Protein AF-A0A9P6G5A8-F1 (afdb_monomer_lite)

Secondary structure (DSSP, 8-state):
-HHHHHHHHHHHHHHHGGGB-GGGTS--GGGG-TT-TTS--STTS-PPPS--------HHHHHHHHHHHH-TTTTTSBPP--HHHHHHHHHHHHHHHHHHHHHHHHHHHHHHHHHHHHHHHHHHHHHHHHHHHHHHHHHHHHHHHHHHTT---

Foldseek 3Di:
DVVV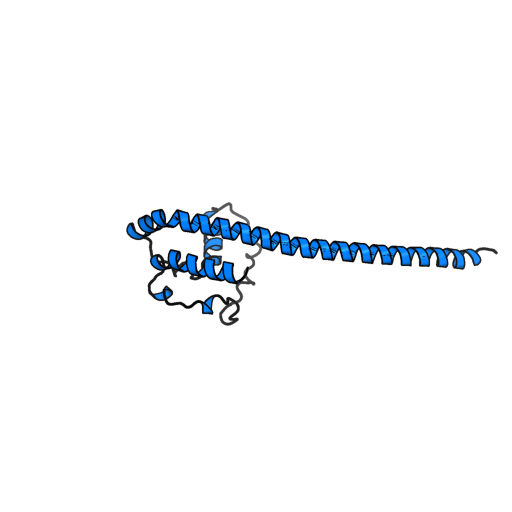VVVLVVVVLVLCQVFFDPVCNPVDPVLVPPVPPPPPDPPVPPDPPPDDDDDDDDPPVVVLVVVQVPDPVGPPGTDDDDPVNVVSCVVCVVVVVVSVVVVVVVVVVVVVVVVVVVVVVVVVVVVVVVVVVVVVVVVVVVVCVVVVVVPDD

pLDDT: mean 72.14, std 18.66, range [35.56, 92.31]

Sequence (153 aa):
MRDVIRDMIRSFRALEYPFLKPEFRDLDAAHWSTNTPRDKGPAYLQSPPAGSPWEDDDGEQAQAQGLRRSNRFGSDGYKKCGVRERWLWLHRKGDVVTMSERLSRIEVRRTAHEVGAVAMAVADIGRDIEGVFEVVRAMEGRLKRVVGVRRVE

Organism: NCBI:txid565426

Structure (mmCIF, N/CA/C/O backbone):
data_AF-A0A9P6G5A8-F1
#
_entry.id   AF-A0A9P6G5A8-F1
#
loop_
_atom_site.group_PDB
_atom_site.id
_atom_site.type_symbol
_atom_site.label_atom_id
_atom_site.label_alt_id
_atom_site.label_comp_id
_atom_site.label_asym_id
_atom_site.label_entity_id
_atom_site.label_seq_id
_atom_site.pdbx_PDB_ins_code
_atom_site.Cartn_x
_atom_site.Cartn_y
_atom_site.Cartn_z
_atom_site.occupancy
_atom_site.B_iso_or_equiv
_atom_site.auth_seq_id
_atom_site.auth_comp_id
_atom_site.auth_asym_id
_atom_site.auth_atom_id
_atom_site.pdbx_PDB_model_num
ATOM 1 N N . MET A 1 1 ? -6.612 -3.762 -8.947 1.00 71.81 1 MET A N 1
ATOM 2 C CA . MET A 1 1 ? -5.763 -3.489 -7.756 1.00 71.81 1 MET A CA 1
ATOM 3 C C . MET A 1 1 ? -6.337 -2.373 -6.883 1.00 71.81 1 MET A C 1
ATOM 5 O O . MET A 1 1 ? -6.478 -2.581 -5.687 1.00 71.81 1 MET A O 1
ATOM 9 N N . ARG A 1 2 ? -6.720 -1.223 -7.462 1.00 76.38 2 ARG A N 1
ATOM 10 C CA . ARG A 1 2 ? -7.306 -0.088 -6.725 1.00 76.38 2 ARG A CA 1
ATOM 11 C C . ARG A 1 2 ? -8.569 -0.448 -5.923 1.00 76.38 2 ARG A C 1
ATOM 13 O O . ARG A 1 2 ? -8.674 -0.027 -4.777 1.00 76.38 2 ARG A O 1
ATOM 20 N N . ASP A 1 3 ? -9.477 -1.252 -6.476 1.00 83.06 3 ASP A N 1
ATOM 21 C CA . ASP A 1 3 ? -10.713 -1.638 -5.770 1.00 83.06 3 ASP A CA 1
ATOM 22 C C . ASP A 1 3 ? -10.454 -2.606 -4.610 1.00 83.06 3 ASP A C 1
ATOM 24 O O . ASP A 1 3 ? -10.995 -2.414 -3.530 1.00 83.06 3 ASP A O 1
ATOM 28 N N . VAL A 1 4 ? -9.519 -3.548 -4.777 1.00 82.69 4 VAL A N 1
ATOM 29 C CA . VAL A 1 4 ? -9.069 -4.446 -3.695 1.00 82.69 4 VAL A CA 1
ATOM 30 C C . VAL A 1 4 ? -8.495 -3.645 -2.527 1.00 82.69 4 VAL A C 1
ATOM 32 O O . VAL A 1 4 ? -8.843 -3.888 -1.377 1.00 82.69 4 VAL A O 1
ATOM 35 N N . ILE A 1 5 ? -7.655 -2.646 -2.818 1.00 80.38 5 ILE A N 1
ATOM 36 C CA . ILE A 1 5 ? -7.105 -1.749 -1.796 1.00 80.38 5 ILE A CA 1
ATOM 37 C C . ILE A 1 5 ? -8.236 -0.961 -1.119 1.00 80.38 5 ILE A C 1
ATOM 39 O O . ILE A 1 5 ? -8.262 -0.866 0.104 1.00 80.38 5 ILE A O 1
ATOM 43 N N . ARG A 1 6 ? -9.212 -0.449 -1.882 1.00 83.06 6 ARG A N 1
ATOM 44 C CA . ARG A 1 6 ? -10.377 0.270 -1.337 1.00 83.06 6 ARG A CA 1
ATOM 45 C C . ARG A 1 6 ? -11.211 -0.609 -0.396 1.00 83.06 6 ARG A C 1
ATOM 47 O O . ARG A 1 6 ? -11.621 -0.136 0.664 1.00 83.06 6 ARG A O 1
ATOM 54 N N . ASP A 1 7 ? -11.425 -1.872 -0.743 1.00 84.88 7 ASP A N 1
ATOM 55 C CA . ASP A 1 7 ? -12.171 -2.817 0.090 1.00 84.88 7 ASP A CA 1
ATOM 56 C C . ASP A 1 7 ? -11.391 -3.232 1.343 1.00 84.88 7 ASP A C 1
ATOM 58 O O . ASP A 1 7 ? -11.970 -3.322 2.429 1.00 84.88 7 ASP A O 1
ATOM 62 N N . MET A 1 8 ? -10.069 -3.401 1.240 1.00 85.38 8 MET A N 1
ATOM 63 C CA . MET A 1 8 ? -9.204 -3.630 2.403 1.00 85.38 8 MET A CA 1
ATOM 64 C C . MET A 1 8 ? -9.221 -2.438 3.359 1.00 85.38 8 MET A C 1
ATOM 66 O O . MET A 1 8 ? -9.379 -2.620 4.560 1.00 85.38 8 MET A O 1
ATOM 70 N N . ILE A 1 9 ? -9.154 -1.214 2.831 1.00 84.38 9 ILE A N 1
ATOM 71 C CA . ILE A 1 9 ? -9.284 0.020 3.613 1.00 84.38 9 ILE A CA 1
ATOM 72 C C . ILE A 1 9 ? -10.632 0.066 4.337 1.00 84.38 9 ILE A C 1
ATOM 74 O O . ILE A 1 9 ? -10.687 0.372 5.528 1.00 84.38 9 ILE A O 1
ATOM 78 N N . ARG A 1 10 ? -11.729 -0.242 3.636 1.00 86.31 10 ARG A N 1
ATOM 79 C CA . ARG A 1 10 ? -13.069 -0.277 4.236 1.00 86.31 10 ARG A CA 1
ATOM 80 C C . ARG A 1 10 ? -13.141 -1.313 5.363 1.00 86.31 10 ARG A C 1
ATOM 82 O O . ARG A 1 10 ? -13.677 -1.017 6.427 1.00 86.31 10 ARG A O 1
ATOM 89 N N . SER A 1 11 ? -12.557 -2.487 5.146 1.00 86.69 11 SER A N 1
ATOM 90 C CA . SER A 1 11 ? -12.518 -3.575 6.128 1.00 86.69 11 SER A CA 1
ATOM 91 C C . SER A 1 11 ? -11.675 -3.207 7.352 1.00 86.69 11 SER A C 1
ATOM 93 O O . SER A 1 11 ? -12.110 -3.407 8.483 1.00 86.69 11 SER A O 1
ATOM 95 N N . PHE A 1 12 ? -10.508 -2.591 7.145 1.00 87.38 12 PHE A N 1
ATOM 96 C CA . PHE A 1 12 ? -9.659 -2.091 8.223 1.00 87.38 12 PHE A CA 1
ATOM 97 C C . PHE A 1 12 ? -10.396 -1.063 9.087 1.00 87.38 12 PHE A C 1
ATOM 99 O O . PHE A 1 12 ? -10.369 -1.162 10.308 1.00 87.38 12 PHE A O 1
ATOM 106 N N . ARG A 1 13 ? -11.144 -0.133 8.479 1.00 84.19 13 ARG A N 1
ATOM 107 C CA . ARG A 1 13 ? -11.931 0.865 9.226 1.00 84.19 13 ARG A CA 1
ATOM 108 C C . ARG A 1 13 ? -12.984 0.235 10.128 1.00 84.19 13 ARG A C 1
ATOM 110 O O . ARG A 1 13 ? -13.184 0.703 11.242 1.00 84.19 13 ARG A O 1
ATOM 117 N N . ALA A 1 14 ? -13.643 -0.830 9.679 1.00 87.25 14 ALA A N 1
ATOM 118 C CA . ALA A 1 14 ? -14.607 -1.547 10.512 1.00 87.25 14 ALA A CA 1
ATOM 119 C C . ALA A 1 14 ? -13.938 -2.196 11.744 1.00 87.25 14 ALA A C 1
ATOM 121 O O . ALA A 1 14 ? -14.542 -2.284 12.821 1.00 87.25 14 ALA A O 1
ATOM 122 N N . LEU A 1 15 ? -12.678 -2.620 11.601 1.00 88.44 15 LEU A N 1
ATOM 123 C CA . LEU A 1 15 ? -11.866 -3.147 12.698 1.00 88.44 15 LEU A CA 1
ATOM 124 C C . LEU A 1 15 ? -11.350 -2.035 13.622 1.00 88.44 15 LEU A C 1
ATOM 126 O O . LEU A 1 15 ? -11.360 -2.226 14.835 1.00 88.44 15 LEU A O 1
ATOM 130 N N . GLU A 1 16 ? -10.962 -0.889 13.060 1.00 86.88 16 GLU A N 1
ATOM 131 C CA . GLU A 1 16 ? -10.403 0.283 13.748 1.00 86.88 16 GLU A CA 1
ATOM 132 C C . GLU A 1 16 ? -11.461 1.077 14.537 1.00 86.88 16 GLU A C 1
ATOM 134 O O . GLU A 1 16 ? -11.190 1.542 15.644 1.00 86.88 16 GLU A O 1
ATOM 139 N N . TYR A 1 17 ? -12.688 1.180 14.014 1.00 87.69 17 TYR A N 1
ATOM 140 C CA . TYR A 1 17 ? -13.784 2.003 14.547 1.00 87.69 17 TYR A CA 1
ATOM 141 C C . TYR A 1 17 ? -13.985 1.938 16.077 1.00 87.69 17 TYR A C 1
ATOM 143 O O . TYR A 1 17 ? -14.129 2.988 16.712 1.00 87.69 17 TYR A O 1
ATOM 151 N N . PRO A 1 18 ? -13.960 0.760 16.733 1.00 88.56 18 PRO A N 1
ATOM 152 C CA . PRO A 1 18 ? -14.155 0.667 18.178 1.00 88.56 18 PRO A CA 1
ATOM 153 C C . PRO A 1 18 ? -13.031 1.303 18.999 1.00 88.56 18 PRO A C 1
ATOM 155 O O . PRO A 1 18 ? -13.264 1.631 20.163 1.00 88.56 18 PRO A O 1
ATOM 158 N N . PHE A 1 19 ? -11.835 1.455 18.431 1.00 88.62 19 PHE A N 1
ATOM 159 C CA . PHE A 1 19 ? -10.639 1.986 19.090 1.00 88.62 19 PHE A CA 1
ATOM 160 C C . PHE A 1 19 ? -10.476 3.498 18.892 1.00 88.62 19 PHE A C 1
ATOM 162 O O . PHE A 1 19 ? -9.662 4.125 19.570 1.00 88.62 19 PHE A O 1
ATOM 169 N N . LEU A 1 20 ? -11.283 4.101 18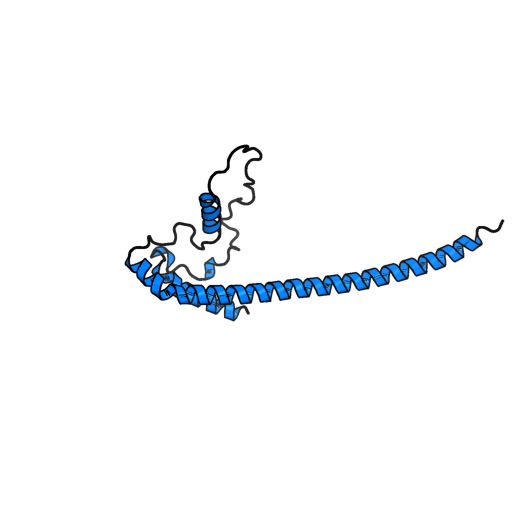.018 1.00 86.81 20 LEU A N 1
ATOM 170 C CA . LEU A 1 20 ? -11.275 5.539 17.786 1.00 86.81 20 LEU A CA 1
ATOM 171 C C . LEU A 1 20 ? -12.029 6.289 18.886 1.00 86.81 20 LEU A C 1
ATOM 173 O O . LEU A 1 20 ? -13.079 5.846 19.389 1.00 86.81 20 LEU A O 1
ATOM 177 N N . LYS A 1 21 ? -11.493 7.462 19.232 1.00 86.00 21 LYS A N 1
ATOM 178 C CA . LYS A 1 21 ? -12.223 8.463 20.013 1.00 86.00 21 LYS A CA 1
ATOM 179 C C . LYS A 1 21 ? -13.472 8.917 19.237 1.00 86.00 21 LYS A C 1
ATOM 181 O O . LYS A 1 21 ? -13.445 8.903 18.007 1.00 86.00 21 LYS A O 1
ATOM 186 N N . PRO A 1 22 ? -14.560 9.319 19.921 1.00 83.81 22 PRO A N 1
ATOM 187 C CA . PRO A 1 22 ? -15.816 9.706 19.271 1.00 83.81 22 PRO A CA 1
ATOM 188 C C . PRO A 1 22 ? -15.634 10.781 18.195 1.00 83.81 22 PRO A C 1
ATOM 190 O O . PRO A 1 22 ? -16.173 10.643 17.106 1.00 83.81 22 PRO A O 1
ATOM 193 N N . GLU A 1 23 ? -14.780 11.766 18.471 1.00 81.94 23 GLU A N 1
ATOM 194 C CA . GLU A 1 23 ? -14.433 12.882 17.578 1.00 81.94 23 GLU A CA 1
ATOM 195 C C . GLU A 1 23 ? -13.851 12.435 16.227 1.00 81.94 23 GLU A C 1
ATOM 197 O O . GLU A 1 23 ? -13.936 13.160 15.241 1.00 81.94 23 GLU A O 1
ATOM 202 N N . PHE A 1 24 ? -13.277 11.229 16.165 1.00 78.19 24 PHE A N 1
ATOM 203 C CA . PHE A 1 24 ? -12.587 10.718 14.982 1.00 78.19 24 PHE A CA 1
ATOM 204 C C . PHE A 1 24 ? -13.380 9.652 14.218 1.00 78.19 24 PHE A C 1
ATOM 206 O O . PHE A 1 24 ? -12.924 9.175 13.177 1.00 78.19 24 PHE A O 1
ATOM 213 N N . ARG A 1 25 ? -14.567 9.271 14.705 1.00 78.38 25 ARG A N 1
ATOM 214 C CA . ARG A 1 25 ? -15.393 8.213 14.096 1.00 78.38 25 ARG A CA 1
ATOM 215 C C . ARG A 1 25 ? -16.059 8.639 12.794 1.00 78.38 25 ARG A C 1
ATOM 217 O O . ARG A 1 25 ? -16.203 7.804 11.905 1.00 78.38 25 ARG A O 1
ATOM 224 N N . ASP A 1 26 ? -16.381 9.922 12.678 1.00 73.81 26 ASP A N 1
ATOM 225 C CA . ASP A 1 26 ? -17.105 10.488 11.535 1.00 73.81 26 ASP A CA 1
ATOM 226 C C . ASP A 1 26 ? -16.172 11.200 10.540 1.00 73.81 26 ASP A C 1
ATOM 228 O O . ASP A 1 26 ? -16.616 11.757 9.537 1.00 73.81 26 ASP A O 1
ATOM 232 N N . LEU A 1 27 ? -14.854 11.169 10.786 1.00 68.62 27 LEU A N 1
ATOM 233 C CA . LEU A 1 27 ? -13.860 11.767 9.897 1.00 68.62 27 LEU A CA 1
ATOM 234 C C . LEU A 1 27 ? -13.756 10.973 8.592 1.00 68.62 27 LEU A C 1
ATOM 236 O O . LEU A 1 27 ? -13.108 9.920 8.488 1.00 68.62 27 LEU A O 1
ATOM 240 N N . ASP A 1 28 ? -14.400 11.548 7.583 1.00 59.94 28 ASP A N 1
ATOM 241 C CA . ASP A 1 28 ? -14.671 10.934 6.298 1.00 59.94 28 ASP A CA 1
ATOM 242 C C . ASP A 1 28 ? -13.400 10.543 5.517 1.00 59.94 28 ASP A C 1
ATOM 244 O O . ASP A 1 28 ? -12.278 11.009 5.769 1.00 59.94 28 ASP A O 1
ATOM 248 N N . ALA A 1 29 ? -13.583 9.660 4.531 1.00 54.97 29 ALA A N 1
ATOM 249 C CA . ALA A 1 29 ? -12.532 9.121 3.665 1.00 54.97 29 ALA A CA 1
ATOM 250 C C . ALA A 1 29 ? -11.714 10.199 2.929 1.00 54.97 29 ALA A C 1
ATOM 252 O O . ALA A 1 29 ? -10.593 9.928 2.503 1.00 54.97 29 ALA A O 1
ATOM 253 N N . ALA A 1 30 ? -12.271 11.402 2.774 1.00 52.84 30 ALA A N 1
ATOM 254 C CA . ALA A 1 30 ? -11.695 12.496 2.002 1.00 52.84 30 ALA A CA 1
ATOM 255 C C . ALA A 1 30 ? -10.385 13.055 2.587 1.00 52.84 30 ALA A C 1
ATOM 257 O O . ALA A 1 30 ? -9.565 13.578 1.836 1.00 52.84 30 ALA A O 1
ATOM 258 N N . HIS A 1 31 ? -10.121 12.887 3.889 1.00 55.41 31 HIS A N 1
ATOM 259 C CA . HIS A 1 31 ? -8.867 13.373 4.486 1.00 55.41 31 HIS A CA 1
ATOM 260 C C . HIS A 1 31 ? -7.660 12.444 4.259 1.00 55.41 31 HIS A C 1
ATOM 262 O O . HIS A 1 31 ? -6.558 12.736 4.708 1.00 55.41 31 HIS A O 1
ATOM 268 N N . TRP A 1 32 ? -7.846 11.325 3.547 1.00 51.62 32 TRP A N 1
ATOM 269 C CA . TRP A 1 32 ? -6.755 10.420 3.154 1.00 51.62 32 TRP A CA 1
ATOM 270 C C . TRP A 1 32 ? -5.765 11.070 2.189 1.00 51.62 32 TRP A C 1
ATOM 272 O O . TRP A 1 32 ? -4.633 10.611 2.057 1.00 51.62 32 TRP A O 1
ATOM 282 N N . SER A 1 33 ? -6.192 12.129 1.502 1.00 45.28 33 SER A N 1
ATOM 283 C CA . SER A 1 33 ? -5.311 12.923 0.667 1.00 45.28 33 SER A CA 1
ATOM 284 C C . SER A 1 33 ? -4.439 13.808 1.554 1.00 45.28 33 SER A C 1
ATOM 286 O O . SER A 1 33 ? -4.714 14.985 1.763 1.00 45.28 33 SER A O 1
ATOM 288 N N . THR A 1 34 ? -3.296 13.279 1.974 1.00 45.19 34 THR A N 1
ATOM 289 C CA . THR A 1 34 ? -2.104 14.043 2.387 1.00 45.19 34 THR A CA 1
ATOM 290 C C . THR A 1 34 ? -1.516 14.917 1.255 1.00 45.19 34 THR A C 1
ATOM 292 O O . THR A 1 34 ? -0.361 15.350 1.330 1.00 45.19 34 THR A O 1
ATOM 295 N N . ASN A 1 35 ? -2.324 15.204 0.225 1.00 35.56 35 ASN A N 1
ATOM 296 C CA . ASN A 1 35 ? -2.120 16.196 -0.819 1.00 35.56 35 ASN A CA 1
ATOM 297 C C . ASN A 1 35 ? -2.971 17.464 -0.618 1.00 35.56 35 ASN A C 1
ATOM 299 O O . ASN A 1 35 ? -3.055 18.256 -1.548 1.00 35.56 35 ASN A O 1
ATOM 303 N N . THR A 1 36 ? -3.575 17.726 0.549 1.00 37.66 36 THR A N 1
ATOM 304 C CA . THR A 1 36 ? -3.925 19.115 0.900 1.00 37.66 36 THR A CA 1
ATOM 305 C C . THR A 1 36 ? -2.641 19.856 1.302 1.00 37.66 36 THR A C 1
ATOM 307 O O . THR A 1 36 ? -2.058 19.569 2.350 1.00 37.66 36 THR A O 1
ATOM 310 N N . PRO A 1 37 ? -2.146 20.811 0.493 1.00 40.34 37 PRO A N 1
ATOM 311 C CA . PRO A 1 37 ? -0.899 21.514 0.760 1.00 40.34 37 PRO A CA 1
ATOM 312 C C . PRO A 1 37 ? -1.157 22.712 1.681 1.00 40.34 37 PRO A C 1
ATOM 314 O O . PRO A 1 37 ? -0.741 23.821 1.365 1.00 40.34 37 PRO A O 1
ATOM 317 N N . ARG A 1 38 ? -1.908 22.526 2.777 1.00 42.75 38 ARG A N 1
ATOM 318 C CA . ARG A 1 38 ? -2.305 23.664 3.622 1.00 42.75 38 ARG A CA 1
ATOM 319 C C . ARG A 1 38 ? -1.720 23.683 5.028 1.00 42.75 38 ARG A C 1
ATOM 321 O O . ARG A 1 38 ? -1.513 24.778 5.521 1.00 42.75 38 ARG A O 1
ATOM 328 N N . ASP A 1 39 ? -1.313 22.541 5.588 1.00 43.16 39 ASP A N 1
ATOM 329 C CA . ASP A 1 39 ? -0.753 22.506 6.956 1.00 43.16 39 ASP A CA 1
ATOM 330 C C . ASP A 1 39 ? 0.558 21.714 7.092 1.00 43.16 39 ASP A C 1
ATOM 332 O O . ASP A 1 39 ? 1.000 21.394 8.195 1.00 43.16 39 ASP A O 1
ATOM 336 N N . LYS A 1 40 ? 1.251 21.434 5.978 1.00 45.81 40 LYS A N 1
ATOM 337 C CA . LYS A 1 40 ? 2.669 21.049 6.048 1.00 45.81 40 LYS A CA 1
ATOM 338 C C . LYS A 1 40 ? 3.493 22.303 6.346 1.00 45.81 40 LYS A C 1
ATOM 340 O O . LYS A 1 40 ? 4.085 22.893 5.447 1.00 45.81 40 LYS A O 1
ATOM 345 N N . GLY A 1 41 ? 3.559 22.684 7.622 1.00 44.41 41 GLY A N 1
ATOM 346 C CA . GLY A 1 41 ? 4.729 23.400 8.128 1.00 44.41 41 GLY A CA 1
ATOM 347 C C . GLY 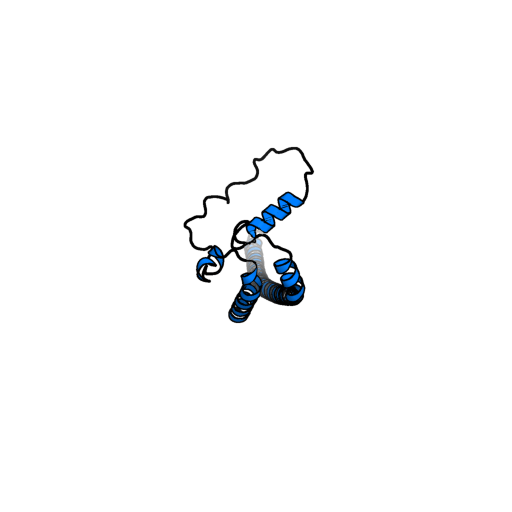A 1 41 ? 6.000 22.631 7.722 1.00 44.41 41 GLY A C 1
ATOM 348 O O . GLY A 1 41 ? 5.932 21.407 7.550 1.00 44.41 41 GLY A O 1
ATOM 349 N N . PRO A 1 42 ? 7.142 23.301 7.497 1.00 39.25 42 PRO A N 1
ATOM 350 C CA . PRO A 1 42 ? 8.307 22.709 6.843 1.00 39.25 42 PRO A CA 1
ATOM 351 C C . PRO A 1 42 ? 9.037 21.724 7.772 1.00 39.25 42 PRO A C 1
ATOM 353 O O . PRO A 1 42 ? 10.128 21.980 8.263 1.00 39.25 42 PRO A O 1
ATOM 356 N N . ALA A 1 43 ? 8.450 20.550 7.997 1.00 46.44 43 ALA A N 1
ATOM 357 C CA . ALA A 1 43 ? 9.057 19.446 8.738 1.00 46.44 43 ALA A CA 1
ATOM 358 C C . ALA A 1 43 ? 10.055 18.639 7.884 1.00 46.44 43 ALA A C 1
ATOM 360 O O . ALA A 1 43 ? 10.624 17.661 8.358 1.00 46.44 43 ALA A O 1
ATOM 361 N N . TYR A 1 44 ? 10.279 19.040 6.627 1.00 46.22 44 TYR A N 1
ATOM 362 C CA . TYR A 1 44 ? 11.349 18.506 5.778 1.00 46.22 44 TYR A CA 1
ATOM 363 C C . TYR A 1 44 ? 12.692 19.235 5.977 1.00 46.22 44 TYR A C 1
ATOM 365 O O . TYR A 1 44 ? 13.676 18.852 5.354 1.00 46.22 44 TYR A O 1
ATOM 373 N N . LEU A 1 45 ? 12.741 20.262 6.839 1.00 41.16 45 LEU A N 1
ATOM 374 C CA . LEU A 1 45 ? 13.964 21.009 7.168 1.00 41.16 45 LEU A CA 1
ATOM 375 C C . LEU A 1 45 ? 14.570 20.673 8.537 1.00 41.16 45 LEU A C 1
ATOM 377 O O . LEU A 1 45 ? 15.628 21.200 8.866 1.00 41.16 45 LEU A O 1
ATOM 381 N N . GLN A 1 46 ? 13.973 19.778 9.326 1.00 44.53 46 GLN A N 1
ATOM 382 C CA . GLN A 1 46 ? 14.640 19.259 10.524 1.00 44.53 46 GLN A CA 1
ATOM 383 C C . GLN A 1 46 ? 15.470 18.031 10.155 1.00 44.53 46 GLN A C 1
ATOM 385 O O . GLN A 1 46 ? 15.142 16.895 10.491 1.00 44.53 46 GLN A O 1
ATOM 390 N N . SER A 1 47 ? 16.577 18.282 9.453 1.00 43.28 47 SER A N 1
ATOM 391 C CA . SER A 1 47 ? 17.781 17.495 9.708 1.00 43.28 47 SER A CA 1
ATOM 392 C C . SER A 1 47 ? 18.068 17.565 11.215 1.00 43.28 47 SER A C 1
ATOM 394 O O . SER A 1 47 ? 17.885 18.639 11.802 1.00 43.28 47 SER A O 1
ATOM 396 N N . PRO A 1 48 ? 18.513 16.476 11.862 1.00 45.47 48 PRO A N 1
ATOM 397 C CA . PRO A 1 48 ? 19.076 16.586 13.201 1.00 45.47 48 PRO A CA 1
ATOM 398 C C . PRO A 1 48 ? 20.176 17.655 13.153 1.00 45.47 48 PRO A C 1
ATOM 400 O O . PRO A 1 48 ? 20.915 17.687 12.159 1.00 45.47 48 PRO A O 1
ATOM 403 N N . PRO A 1 49 ? 20.293 18.555 14.146 1.00 39.41 49 PRO A N 1
ATOM 404 C CA . PRO A 1 49 ? 21.423 19.467 14.184 1.00 39.41 49 PRO A CA 1
ATOM 405 C C . PRO A 1 49 ? 22.701 18.629 14.095 1.00 39.41 49 PRO A C 1
ATOM 407 O O . PRO A 1 49 ? 22.892 17.679 14.856 1.00 39.41 49 PRO A O 1
ATOM 410 N N . ALA A 1 50 ? 23.531 18.933 13.098 1.00 45.34 50 ALA A N 1
ATOM 411 C CA . ALA A 1 50 ? 24.824 18.301 12.915 1.00 45.34 50 ALA A CA 1
ATOM 412 C C . ALA A 1 50 ? 25.680 18.602 14.152 1.00 45.34 50 ALA A C 1
ATOM 414 O O . ALA A 1 50 ? 26.245 19.686 14.264 1.00 45.34 50 ALA A O 1
ATOM 415 N N . GLY A 1 51 ? 25.710 17.665 15.102 1.00 42.50 51 GLY A N 1
ATOM 416 C CA . GLY A 1 51 ? 26.525 17.785 16.307 1.00 42.50 51 GLY A CA 1
ATOM 417 C C . GLY A 1 51 ? 25.889 17.283 17.600 1.00 42.50 51 GLY A C 1
ATOM 418 O O . GLY A 1 51 ? 25.989 17.985 18.598 1.00 42.50 51 GLY A O 1
ATOM 419 N N . SER A 1 52 ? 25.320 16.072 17.629 1.00 38.16 52 SER A N 1
ATOM 420 C CA . SER A 1 52 ? 25.190 15.334 18.899 1.00 38.16 52 SER A CA 1
ATOM 421 C C . SER A 1 52 ? 26.165 14.154 18.901 1.00 38.16 52 SER A C 1
ATOM 423 O O . SER A 1 52 ? 25.850 13.097 18.357 1.00 38.16 52 SER A O 1
ATOM 425 N N . PRO A 1 53 ? 27.391 14.341 19.417 1.00 49.69 53 PRO A N 1
ATOM 426 C CA . PRO A 1 53 ? 28.208 13.260 19.954 1.00 49.69 53 PRO A CA 1
ATOM 427 C C . PRO A 1 53 ? 27.553 12.790 21.260 1.00 49.69 53 PRO A C 1
ATOM 429 O O . PRO A 1 53 ? 27.156 13.655 22.037 1.00 49.69 53 PRO A O 1
ATOM 432 N N . TRP A 1 54 ? 27.481 11.476 21.503 1.00 41.03 54 TRP A N 1
ATOM 433 C CA . TRP A 1 54 ? 26.734 10.828 22.607 1.00 41.03 54 TRP A CA 1
ATOM 434 C C . TRP A 1 54 ? 25.210 10.800 22.312 1.00 41.03 54 TRP A C 1
ATOM 436 O O . TRP A 1 54 ? 24.642 11.799 21.880 1.00 41.03 54 TRP A O 1
ATOM 446 N N . GLU A 1 55 ? 24.468 9.697 22.427 1.00 39.09 55 GLU A N 1
ATOM 447 C CA . GLU A 1 55 ? 24.677 8.472 23.200 1.00 39.09 55 GLU A CA 1
ATOM 448 C C . GLU A 1 55 ? 23.660 7.395 22.765 1.00 39.09 55 GLU A C 1
ATOM 450 O O . GLU A 1 55 ? 22.620 7.700 22.176 1.00 39.09 55 GLU A O 1
ATOM 455 N N . ASP A 1 56 ? 23.999 6.140 23.056 1.00 49.22 56 ASP A N 1
ATOM 456 C CA . ASP A 1 56 ? 23.225 4.908 22.878 1.00 49.22 56 ASP A CA 1
ATOM 457 C C . ASP A 1 56 ? 21.913 4.875 23.700 1.00 49.22 56 ASP A C 1
ATOM 459 O O . ASP A 1 56 ? 21.777 4.067 24.615 1.00 49.22 56 ASP A O 1
ATOM 463 N N . ASP A 1 57 ? 20.935 5.728 23.384 1.00 45.06 57 ASP A N 1
ATOM 464 C CA . ASP A 1 57 ? 19.673 5.817 24.139 1.00 45.06 57 ASP A CA 1
ATOM 465 C C . ASP A 1 57 ? 18.484 5.259 23.327 1.00 45.06 57 ASP A C 1
ATOM 467 O O . ASP A 1 57 ? 17.896 5.902 22.454 1.00 45.06 57 ASP A O 1
ATOM 471 N N . ASP A 1 58 ? 18.191 3.992 23.610 1.00 44.97 58 ASP A N 1
ATOM 472 C CA . ASP A 1 58 ? 16.882 3.342 23.615 1.00 44.97 58 ASP A CA 1
ATOM 473 C C . ASP A 1 58 ? 16.008 3.414 22.348 1.00 44.97 58 ASP A C 1
ATOM 475 O O . ASP A 1 58 ? 15.286 4.372 22.049 1.00 44.97 58 ASP A O 1
ATOM 479 N N . GLY A 1 59 ? 15.932 2.269 21.657 1.00 50.75 59 GLY A N 1
ATOM 480 C CA . GLY A 1 59 ? 15.086 2.022 20.481 1.00 50.75 59 GLY A CA 1
ATOM 481 C C . GLY A 1 59 ? 13.576 2.289 20.643 1.00 50.75 59 GLY A C 1
ATOM 482 O O . GLY A 1 59 ? 12.841 2.174 19.660 1.00 50.75 59 GLY A O 1
ATOM 483 N N . GLU A 1 60 ? 13.092 2.685 21.822 1.00 46.12 60 GLU A N 1
ATOM 484 C CA . GLU A 1 60 ? 11.700 3.077 22.061 1.00 46.12 60 GLU A CA 1
ATOM 485 C C . GLU A 1 60 ? 11.351 4.452 21.471 1.00 46.12 60 GLU A C 1
ATOM 487 O O . GLU A 1 60 ? 10.273 4.602 20.889 1.00 46.12 60 GLU A O 1
ATOM 492 N N . GLN A 1 61 ? 12.237 5.455 21.539 1.00 46.59 61 GLN A N 1
ATOM 493 C CA . GLN A 1 61 ? 11.917 6.792 21.011 1.00 46.59 61 GLN A CA 1
ATOM 494 C C . GLN A 1 61 ? 11.901 6.814 19.478 1.00 46.59 61 GLN A C 1
ATOM 496 O O . GLN A 1 61 ? 11.009 7.417 18.873 1.00 46.59 61 GLN A O 1
ATOM 501 N N . ALA A 1 62 ? 12.824 6.094 18.836 1.00 50.25 62 ALA A N 1
ATOM 502 C CA . ALA A 1 62 ? 12.851 5.939 17.383 1.00 50.25 62 ALA A CA 1
ATOM 503 C C . ALA A 1 62 ? 11.622 5.165 16.863 1.00 50.25 62 ALA A C 1
ATOM 505 O O . ALA A 1 62 ? 11.001 5.571 15.875 1.00 50.25 62 ALA A O 1
ATOM 506 N N . GLN A 1 63 ? 11.201 4.099 17.560 1.00 48.88 63 GLN A N 1
ATOM 507 C CA . GLN A 1 63 ? 9.968 3.372 17.231 1.00 48.88 63 GLN A CA 1
ATOM 508 C C . GLN A 1 63 ? 8.719 4.229 17.458 1.00 48.88 63 GLN A C 1
ATOM 510 O O . GLN A 1 63 ? 7.831 4.258 16.603 1.00 48.88 63 GLN A O 1
ATOM 515 N N . ALA A 1 64 ? 8.657 4.983 18.559 1.00 48.91 64 ALA A N 1
ATOM 516 C CA . ALA A 1 64 ? 7.553 5.894 18.842 1.00 48.91 64 ALA A CA 1
ATOM 517 C C . ALA A 1 64 ? 7.438 7.005 17.784 1.00 48.91 64 ALA A C 1
ATOM 519 O O . ALA A 1 64 ? 6.329 7.355 17.382 1.00 48.91 64 ALA A O 1
ATOM 520 N N . GLN A 1 65 ? 8.557 7.534 17.281 1.00 51.72 65 GLN A N 1
ATOM 521 C CA . GLN A 1 65 ? 8.561 8.508 16.185 1.00 51.72 65 GLN A CA 1
ATOM 522 C C . GLN A 1 65 ? 8.116 7.890 14.847 1.00 51.72 65 GLN A C 1
ATOM 524 O O . GLN A 1 65 ? 7.352 8.518 14.107 1.00 51.72 65 GLN A O 1
ATOM 529 N N . GLY A 1 66 ? 8.506 6.644 14.558 1.00 50.62 66 GLY A N 1
ATOM 530 C CA . GLY A 1 66 ? 8.018 5.889 13.396 1.00 50.62 66 GLY A CA 1
ATOM 531 C C . GLY A 1 66 ? 6.507 5.623 13.444 1.00 50.62 66 GLY A C 1
ATOM 532 O O . GLY A 1 66 ? 5.804 5.847 12.459 1.00 50.62 66 GLY A O 1
ATOM 533 N N . LEU A 1 67 ? 5.988 5.247 14.616 1.00 45.75 67 LEU A N 1
ATOM 534 C CA . LEU A 1 67 ? 4.555 5.047 14.875 1.00 45.75 67 LEU A CA 1
ATOM 535 C C . LEU A 1 67 ? 3.757 6.361 14.820 1.00 45.75 67 LEU A C 1
ATOM 537 O O . LEU A 1 67 ? 2.621 6.389 14.346 1.00 45.75 67 LEU A O 1
ATOM 541 N N . ARG A 1 68 ? 4.352 7.479 15.256 1.00 48.03 68 ARG A N 1
ATOM 542 C CA . ARG A 1 68 ? 3.756 8.820 15.118 1.00 48.03 68 ARG A CA 1
ATOM 543 C C . ARG A 1 68 ? 3.618 9.246 13.656 1.00 48.03 68 ARG A C 1
ATOM 545 O O . ARG A 1 68 ? 2.660 9.943 13.337 1.00 48.03 68 ARG A O 1
ATOM 552 N N . ARG A 1 69 ? 4.531 8.819 12.775 1.00 49.50 69 ARG A N 1
ATOM 553 C CA . ARG A 1 69 ? 4.451 9.067 11.324 1.00 49.50 69 ARG A CA 1
ATOM 554 C C . ARG A 1 69 ? 3.458 8.154 10.600 1.00 49.50 69 ARG A C 1
ATOM 556 O O . ARG A 1 69 ? 2.914 8.575 9.584 1.00 49.50 69 ARG A O 1
ATOM 563 N N . SER A 1 70 ? 3.233 6.930 11.082 1.00 52.97 70 SER A N 1
ATOM 564 C CA . SER A 1 70 ? 2.374 5.946 10.401 1.00 52.97 70 SER A CA 1
ATOM 565 C C . SER A 1 70 ? 0.890 6.024 10.781 1.00 52.97 70 SER A C 1
ATOM 567 O O . SER A 1 70 ? 0.043 5.529 10.036 1.00 52.97 70 SER A O 1
ATOM 569 N N . ASN A 1 71 ? 0.547 6.655 11.908 1.00 61.47 71 ASN A N 1
ATOM 570 C CA . ASN A 1 71 ? -0.831 6.725 12.394 1.00 61.47 71 ASN A CA 1
ATOM 571 C C . ASN A 1 71 ? -1.626 7.886 11.773 1.00 61.47 71 ASN A C 1
ATOM 573 O O . ASN A 1 71 ? -1.301 9.054 11.978 1.00 61.47 71 ASN A O 1
ATOM 577 N N . ARG A 1 72 ? -2.744 7.560 11.100 1.00 65.25 72 ARG A N 1
ATOM 578 C CA . ARG A 1 72 ? -3.669 8.503 10.425 1.00 65.25 72 ARG A CA 1
ATOM 579 C C . ARG A 1 72 ? -4.095 9.692 11.291 1.00 65.25 72 ARG A C 1
ATOM 581 O O . ARG A 1 72 ? -4.231 10.798 10.785 1.00 65.25 72 ARG A O 1
ATOM 588 N N . PHE A 1 73 ? -4.314 9.454 12.579 1.00 68.00 73 PHE A N 1
ATOM 589 C CA . PHE A 1 73 ? -4.819 10.449 13.526 1.00 68.00 73 PHE A CA 1
ATOM 590 C C . PHE A 1 73 ? -3.765 10.882 14.560 1.00 68.00 73 PHE A C 1
ATOM 592 O O . PHE A 1 73 ? -4.099 11.408 15.623 1.00 68.00 73 PHE A O 1
ATOM 599 N N . GLY A 1 74 ? -2.485 10.610 14.280 1.00 68.00 74 GLY A N 1
ATOM 600 C CA . GLY A 1 74 ? -1.393 10.828 15.223 1.00 68.00 74 GLY A CA 1
ATOM 601 C C . GLY A 1 74 ? -1.550 10.016 16.514 1.00 68.00 74 GLY A C 1
ATOM 602 O O . GLY A 1 74 ? -2.226 8.986 16.554 1.00 68.00 74 GLY A O 1
ATOM 603 N N . SER A 1 75 ? -0.914 10.481 17.590 1.00 64.25 75 SER A N 1
ATOM 604 C CA . SER A 1 75 ? -1.004 9.857 18.918 1.00 64.25 75 SER A CA 1
ATOM 605 C C . SER A 1 75 ? -2.329 10.121 19.640 1.00 64.25 75 SER A C 1
ATOM 607 O O . SER A 1 75 ? -2.574 9.499 20.670 1.00 64.25 75 SER A O 1
ATOM 609 N N . ASP A 1 76 ? -3.168 11.028 19.130 1.00 71.81 76 ASP A N 1
ATOM 610 C CA . ASP A 1 76 ? -4.329 11.542 19.864 1.00 71.81 76 ASP A CA 1
ATOM 611 C C . ASP A 1 76 ? -5.692 11.077 19.317 1.00 71.81 76 ASP A C 1
ATOM 613 O O . ASP A 1 76 ? -6.716 11.283 19.962 1.00 71.81 76 ASP A O 1
ATOM 617 N N . GLY A 1 77 ? -5.743 10.392 18.170 1.00 73.69 77 GLY A N 1
ATOM 618 C CA . GLY A 1 77 ? -7.014 9.901 17.611 1.00 73.69 77 GLY A CA 1
ATOM 619 C C . GLY A 1 77 ? -7.562 8.610 18.219 1.00 73.69 77 GLY A C 1
ATOM 620 O O . GLY A 1 77 ? -8.746 8.292 18.066 1.00 73.69 77 GLY A O 1
ATOM 621 N N . TYR A 1 78 ? -6.723 7.856 18.927 1.00 82.06 78 TYR A N 1
ATOM 622 C CA . TYR A 1 78 ? -7.115 6.594 19.546 1.00 82.06 78 TYR A CA 1
ATOM 623 C C . TYR A 1 78 ? -7.510 6.797 21.004 1.00 82.06 78 TYR A C 1
ATOM 625 O O . TYR A 1 78 ? -6.912 7.579 21.746 1.00 82.06 78 TYR A O 1
ATOM 633 N N . LYS A 1 79 ? -8.542 6.076 21.438 1.00 84.94 79 LYS A N 1
ATOM 634 C CA . LYS A 1 79 ? -8.984 6.116 22.832 1.00 84.94 79 LYS A CA 1
ATOM 635 C C . LYS A 1 79 ? -8.066 5.251 23.701 1.00 84.94 79 LYS A C 1
ATOM 637 O O . LYS A 1 79 ? -7.515 4.248 23.242 1.00 84.94 79 LYS A O 1
ATOM 642 N N . LYS A 1 80 ? -7.952 5.585 24.991 1.00 85.25 80 LYS A N 1
ATOM 643 C CA . LYS A 1 80 ? -7.261 4.716 25.956 1.00 85.25 80 LYS A CA 1
ATOM 644 C C . LYS A 1 80 ? -7.964 3.355 26.007 1.00 85.25 80 LYS A C 1
ATOM 646 O O . LYS A 1 80 ? -9.168 3.282 26.247 1.00 85.25 80 LYS A O 1
ATOM 651 N N . CYS A 1 81 ? -7.214 2.285 25.754 1.00 83.62 81 CYS A N 1
ATOM 652 C CA . CYS A 1 81 ? -7.758 0.932 25.679 1.00 83.62 81 CYS A CA 1
ATOM 653 C C . CYS A 1 81 ? -7.947 0.329 27.079 1.00 83.62 81 CYS A C 1
ATOM 655 O O . CYS A 1 81 ? -6.981 0.010 27.787 1.00 83.62 81 CYS A O 1
ATOM 657 N N . GLY A 1 82 ? -9.207 0.141 27.467 1.00 88.75 82 GLY A N 1
ATOM 658 C CA . GLY A 1 82 ? -9.588 -0.579 28.673 1.00 88.75 82 GLY A CA 1
ATOM 659 C C . GLY A 1 82 ? -9.543 -2.095 28.481 1.00 88.75 82 GLY A C 1
ATOM 660 O O . GLY A 1 82 ? -9.037 -2.617 27.485 1.00 88.75 82 GLY A O 1
ATOM 661 N N . VAL A 1 83 ? -10.076 -2.826 29.460 1.00 90.44 83 VAL A N 1
ATOM 662 C CA . VAL A 1 83 ? -10.158 -4.297 29.420 1.00 90.44 83 VAL A CA 1
ATOM 663 C C . VAL A 1 83 ? -11.079 -4.766 28.287 1.00 90.44 83 VAL A C 1
ATOM 665 O O . VAL A 1 83 ? -10.759 -5.723 27.586 1.00 90.44 83 VAL A O 1
ATOM 668 N N . ARG A 1 84 ? -12.177 -4.040 28.039 1.00 90.81 84 ARG A N 1
ATOM 669 C CA . ARG A 1 84 ? -13.127 -4.329 26.956 1.00 90.81 84 ARG A CA 1
ATOM 670 C C . ARG A 1 84 ? -12.472 -4.237 25.580 1.00 90.81 84 ARG A C 1
ATOM 672 O O . ARG A 1 84 ? -12.653 -5.126 24.755 1.00 90.81 84 ARG A O 1
ATOM 679 N N . GLU A 1 85 ? -11.714 -3.176 25.328 1.00 90.38 85 GLU A N 1
ATOM 680 C CA . GLU A 1 85 ? -11.006 -2.972 24.061 1.00 90.38 85 GLU A CA 1
ATOM 681 C C . GLU A 1 85 ? -9.940 -4.040 23.844 1.00 90.38 85 GLU A C 1
ATOM 683 O O . GLU A 1 85 ? -9.801 -4.542 22.734 1.00 90.38 85 GLU A O 1
ATOM 688 N N . ARG A 1 86 ? -9.222 -4.434 24.901 1.00 87.88 86 ARG A N 1
ATOM 689 C CA . ARG A 1 86 ? -8.237 -5.520 24.825 1.00 87.88 86 ARG A CA 1
ATOM 690 C C . ARG A 1 86 ? -8.889 -6.859 24.507 1.00 87.88 86 ARG A C 1
ATOM 692 O O . ARG A 1 86 ? -8.376 -7.596 23.674 1.00 87.88 86 ARG A O 1
ATOM 699 N N . TRP A 1 87 ? -10.034 -7.152 25.116 1.00 91.94 87 TRP A N 1
ATOM 700 C CA . TRP A 1 87 ? -10.794 -8.359 24.803 1.00 91.94 87 TRP A CA 1
ATOM 701 C C . TRP A 1 87 ? -11.301 -8.350 23.354 1.00 91.94 87 TRP A C 1
ATOM 703 O O . TRP A 1 87 ? -11.118 -9.318 22.619 1.00 91.94 87 TRP A O 1
ATOM 713 N N . LEU A 1 88 ? -11.844 -7.218 22.900 1.00 91.00 88 LEU A N 1
ATOM 714 C CA . LEU A 1 88 ? -12.254 -7.033 21.508 1.00 91.00 88 LEU A CA 1
ATOM 715 C C . LEU A 1 88 ? -11.075 -7.205 20.536 1.00 91.00 88 LEU A C 1
ATOM 717 O O . LEU A 1 88 ? -11.227 -7.821 19.483 1.00 91.00 88 LEU A O 1
ATOM 721 N N . TRP A 1 89 ? -9.903 -6.676 20.892 1.00 88.94 89 TRP A N 1
ATOM 722 C CA . TRP A 1 89 ? -8.677 -6.835 20.119 1.00 88.94 89 TRP A CA 1
ATOM 723 C C . TRP A 1 89 ? -8.274 -8.301 19.998 1.00 88.94 89 TRP A C 1
ATOM 725 O O . TRP A 1 89 ? -7.989 -8.745 18.893 1.00 88.94 89 TRP A O 1
ATOM 735 N N . LEU A 1 90 ? -8.307 -9.076 21.086 1.00 90.44 90 LEU A N 1
ATOM 736 C CA . LEU A 1 90 ? -7.965 -10.502 21.047 1.00 90.44 90 LEU A CA 1
ATOM 737 C C . LEU A 1 90 ? -8.836 -11.279 20.053 1.00 90.44 90 LEU A C 1
ATOM 739 O O . LEU A 1 90 ? -8.307 -12.081 19.288 1.00 90.44 90 LEU A O 1
ATOM 743 N N . HIS A 1 91 ? -10.137 -10.985 20.002 1.00 90.88 91 HIS A N 1
ATOM 744 C CA . HIS A 1 91 ? -11.051 -11.620 19.050 1.00 90.88 91 HIS A CA 1
ATOM 745 C C . HIS A 1 91 ? -10.848 -11.168 17.598 1.00 90.88 91 HIS A C 1
ATOM 747 O O . HIS A 1 91 ? -11.080 -11.949 16.683 1.00 90.88 91 HIS A O 1
ATOM 753 N N . ARG A 1 92 ? -10.405 -9.926 17.375 1.00 88.12 92 ARG A N 1
ATOM 754 C CA . ARG A 1 92 ? -10.230 -9.338 16.033 1.00 88.12 92 ARG A CA 1
ATOM 755 C C . ARG A 1 92 ? -8.799 -9.403 15.503 1.00 88.12 92 ARG A C 1
ATOM 757 O O . ARG A 1 92 ? -8.558 -9.089 14.340 1.00 88.12 92 ARG A O 1
ATOM 764 N N . LYS A 1 93 ? -7.834 -9.807 16.333 1.00 89.25 93 LYS A N 1
ATOM 765 C CA . LYS A 1 93 ? -6.408 -9.843 15.984 1.00 89.25 93 LYS A CA 1
ATOM 766 C C . LYS A 1 93 ? -6.153 -10.710 14.750 1.00 89.25 93 LYS A C 1
ATOM 768 O O . LYS A 1 93 ? -5.372 -10.313 13.892 1.00 89.25 93 LYS A O 1
ATOM 773 N N . GLY A 1 94 ? -6.826 -11.858 14.644 1.00 89.81 94 GLY A N 1
ATOM 774 C CA . GLY A 1 94 ? -6.698 -12.758 13.493 1.00 89.81 94 GLY A CA 1
ATOM 775 C C . GLY A 1 94 ? -7.078 -12.092 12.167 1.00 89.81 94 GLY 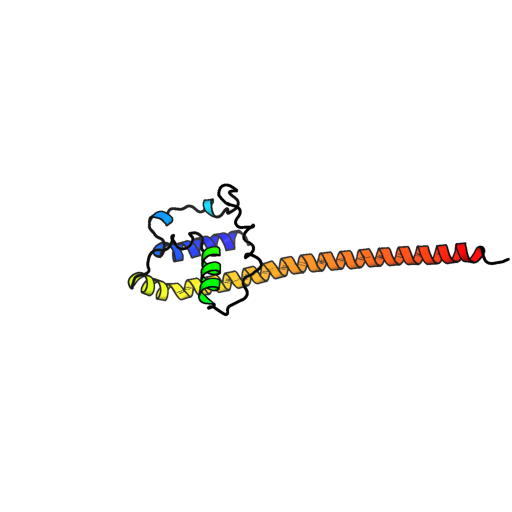A C 1
ATOM 776 O O . GLY A 1 94 ? -6.360 -12.241 11.178 1.00 89.81 94 GLY A O 1
ATOM 777 N N . ASP A 1 95 ? -8.142 -11.287 12.164 1.00 89.19 95 ASP A N 1
ATOM 778 C CA . ASP A 1 95 ? -8.600 -10.562 10.974 1.00 89.19 95 ASP A CA 1
ATOM 779 C C . ASP A 1 95 ? -7.578 -9.511 10.531 1.00 89.19 95 ASP A C 1
ATOM 781 O O . ASP A 1 95 ? -7.287 -9.380 9.341 1.00 89.19 95 ASP A O 1
ATOM 785 N N . VAL A 1 96 ? -6.988 -8.792 11.492 1.00 87.44 96 VAL A N 1
ATOM 786 C CA . VAL A 1 96 ? -5.949 -7.787 11.224 1.00 87.44 96 VAL A CA 1
ATOM 787 C C . VAL A 1 96 ? -4.684 -8.439 10.666 1.00 87.44 96 VAL A C 1
ATOM 789 O O . VAL A 1 96 ? -4.143 -7.948 9.678 1.00 87.44 96 VAL A O 1
ATOM 792 N N . VAL A 1 97 ? -4.238 -9.559 11.246 1.00 89.62 97 VAL A N 1
ATOM 793 C CA . VAL A 1 97 ? -3.064 -10.313 10.763 1.00 89.62 97 VAL A CA 1
ATOM 794 C C . VAL A 1 97 ? -3.308 -10.861 9.356 1.00 89.62 97 VAL A C 1
ATOM 796 O O . VAL A 1 97 ? -2.488 -10.691 8.461 1.00 89.62 97 VAL A O 1
ATOM 799 N N . THR A 1 98 ? -4.481 -11.440 9.111 1.00 90.25 98 THR A N 1
ATOM 800 C CA . THR A 1 98 ? -4.840 -11.936 7.775 1.00 90.25 98 THR A CA 1
ATOM 801 C C . THR A 1 98 ? -4.852 -10.799 6.746 1.00 90.25 98 THR A C 1
ATOM 803 O O . THR A 1 98 ? -4.442 -10.969 5.596 1.00 90.25 98 THR A O 1
ATOM 806 N N . MET A 1 99 ? -5.321 -9.614 7.141 1.00 87.19 99 MET A N 1
ATOM 807 C CA . MET A 1 99 ? -5.341 -8.438 6.277 1.00 87.19 99 MET A CA 1
ATOM 808 C C . MET A 1 99 ? -3.937 -7.883 6.010 1.00 87.19 99 MET A C 1
ATOM 810 O O . MET A 1 99 ? -3.657 -7.521 4.865 1.00 87.19 99 MET A O 1
ATOM 814 N N . SER A 1 100 ? -3.051 -7.852 7.012 1.00 84.94 100 SER A N 1
ATOM 815 C CA . SER A 1 100 ? -1.664 -7.403 6.838 1.00 84.94 100 SER A CA 1
ATOM 816 C C . SER A 1 100 ? -0.866 -8.351 5.942 1.00 84.94 100 SER A C 1
ATOM 818 O O . SER A 1 100 ? -0.130 -7.892 5.071 1.00 84.94 100 SER A O 1
ATOM 820 N N . GLU A 1 101 ? -1.079 -9.664 6.050 1.00 88.00 101 GLU A N 1
ATOM 821 C CA . GLU A 1 101 ? -0.480 -10.643 5.137 1.00 88.00 101 GLU A CA 1
ATOM 822 C C . GLU A 1 101 ? -0.938 -10.439 3.689 1.00 88.00 101 GLU A C 1
ATOM 824 O O . GLU A 1 101 ? -0.130 -10.469 2.756 1.00 88.00 101 GLU A O 1
ATOM 829 N N . ARG A 1 102 ? -2.241 -10.208 3.476 1.00 87.44 102 ARG A N 1
ATOM 830 C CA . ARG A 1 102 ? -2.782 -9.906 2.141 1.00 87.44 102 ARG A CA 1
ATOM 831 C C . ARG A 1 102 ? -2.184 -8.619 1.578 1.00 87.44 102 ARG A C 1
ATOM 833 O O . ARG A 1 102 ? -1.854 -8.589 0.393 1.00 87.44 102 ARG A O 1
ATOM 840 N N . LEU A 1 103 ? -2.023 -7.592 2.414 1.00 86.44 103 LEU A N 1
ATOM 841 C CA . LEU A 1 103 ? -1.416 -6.320 2.025 1.00 86.44 103 LEU A CA 1
ATOM 842 C C . LEU A 1 103 ? 0.036 -6.529 1.592 1.00 86.44 103 LEU A C 1
ATOM 844 O O . LEU A 1 103 ? 0.392 -6.144 0.483 1.00 86.44 103 LEU A O 1
ATOM 848 N N . SER A 1 104 ? 0.823 -7.237 2.404 1.00 82.00 104 SER A N 1
ATOM 849 C CA . SER A 1 104 ? 2.223 -7.550 2.110 1.00 82.00 104 SER A CA 1
ATOM 850 C C . SER A 1 104 ? 2.375 -8.277 0.769 1.00 82.00 104 SER A C 1
ATOM 852 O O . SER A 1 104 ? 3.206 -7.903 -0.057 1.00 82.00 104 SER A O 1
ATOM 854 N N . ARG A 1 105 ? 1.507 -9.252 0.463 1.00 86.75 105 ARG A N 1
ATOM 855 C CA . ARG A 1 105 ? 1.525 -9.930 -0.849 1.00 86.75 105 ARG A CA 1
ATOM 856 C C . ARG A 1 105 ? 1.211 -8.986 -2.013 1.00 86.75 105 ARG A C 1
ATOM 858 O O . ARG A 1 105 ? 1.765 -9.160 -3.098 1.00 86.75 105 ARG A O 1
ATOM 865 N N . ILE A 1 106 ? 0.304 -8.027 -1.827 1.00 86.06 106 ILE A N 1
ATOM 866 C CA . ILE A 1 106 ? -0.037 -7.035 -2.859 1.00 86.06 106 ILE A CA 1
ATOM 867 C C . ILE A 1 106 ? 1.124 -6.061 -3.067 1.00 86.06 106 ILE A C 1
ATOM 869 O O . ILE A 1 106 ? 1.465 -5.782 -4.215 1.00 86.06 106 ILE A O 1
ATOM 873 N N . GLU A 1 107 ? 1.741 -5.583 -1.987 1.00 82.94 107 GLU A N 1
ATOM 874 C CA . GLU A 1 107 ? 2.915 -4.708 -2.031 1.00 82.94 107 GLU A CA 1
ATOM 875 C C . GLU A 1 107 ? 4.072 -5.385 -2.761 1.00 82.94 107 GLU A C 1
ATOM 877 O O . GLU A 1 107 ? 4.561 -4.838 -3.744 1.00 82.94 107 GLU A O 1
ATOM 882 N N . VAL A 1 108 ? 4.417 -6.622 -2.390 1.00 79.56 108 VAL A N 1
ATOM 883 C CA . VAL A 1 108 ? 5.472 -7.396 -3.063 1.00 79.56 108 VAL A CA 1
ATOM 884 C C . VAL A 1 108 ? 5.183 -7.552 -4.557 1.00 79.56 108 VAL A C 1
ATOM 886 O O . VAL A 1 108 ? 6.070 -7.340 -5.380 1.00 79.56 108 VAL A O 1
ATOM 889 N N . ARG A 1 109 ? 3.938 -7.869 -4.942 1.00 82.69 109 ARG A N 1
ATOM 890 C CA . ARG A 1 109 ? 3.553 -7.980 -6.362 1.00 82.69 109 ARG A CA 1
ATOM 891 C C . ARG A 1 109 ? 3.667 -6.653 -7.101 1.00 82.69 109 ARG A C 1
ATOM 893 O O . ARG A 1 109 ? 4.093 -6.636 -8.252 1.00 82.69 109 ARG A O 1
ATOM 900 N N . ARG A 1 110 ? 3.275 -5.553 -6.460 1.00 83.69 110 ARG A N 1
ATOM 901 C CA . ARG A 1 110 ? 3.371 -4.217 -7.043 1.00 83.69 110 ARG A CA 1
ATOM 902 C C . ARG A 1 110 ? 4.831 -3.819 -7.241 1.00 83.69 110 ARG A C 1
ATOM 904 O O . ARG A 1 110 ? 5.189 -3.439 -8.348 1.00 83.69 110 ARG A O 1
ATOM 911 N N . THR A 1 111 ? 5.666 -3.961 -6.214 1.00 77.31 111 THR A N 1
ATOM 912 C CA . THR A 1 111 ? 7.099 -3.661 -6.296 1.00 77.31 111 THR A CA 1
ATOM 913 C C . THR A 1 111 ? 7.779 -4.537 -7.341 1.00 77.31 111 THR A C 1
ATOM 915 O O . THR A 1 111 ? 8.534 -4.023 -8.154 1.00 77.31 111 THR A O 1
ATOM 918 N N . ALA A 1 112 ? 7.461 -5.833 -7.400 1.00 76.25 112 ALA A N 1
ATOM 919 C CA . ALA A 1 112 ? 7.992 -6.723 -8.429 1.00 76.25 112 ALA A CA 1
ATOM 920 C C . ALA A 1 112 ? 7.600 -6.276 -9.848 1.00 76.25 112 ALA A C 1
ATOM 922 O O . ALA A 1 112 ? 8.432 -6.308 -10.750 1.00 76.25 112 ALA A O 1
ATOM 923 N N . HIS A 1 113 ? 6.360 -5.821 -10.050 1.00 84.25 113 HIS A N 1
ATOM 924 C CA . HIS A 1 113 ? 5.915 -5.296 -11.342 1.00 84.25 113 HIS A CA 1
ATOM 925 C C . HIS A 1 113 ? 6.613 -3.977 -11.707 1.00 84.25 113 HIS A C 1
ATOM 927 O O . HIS A 1 113 ? 7.040 -3.803 -12.845 1.00 84.25 113 HIS A O 1
ATOM 933 N N . GLU A 1 114 ? 6.742 -3.049 -10.757 1.00 83.62 114 GLU A N 1
ATOM 934 C CA . GLU A 1 114 ? 7.443 -1.774 -10.960 1.00 83.62 114 GLU A CA 1
ATOM 935 C C . GLU A 1 114 ? 8.931 -2.007 -11.278 1.00 83.62 114 GLU A C 1
ATOM 937 O O . GLU A 1 114 ? 9.439 -1.473 -12.262 1.00 83.62 114 GLU A O 1
ATOM 942 N N . VAL A 1 115 ? 9.609 -2.878 -10.524 1.00 82.75 115 VAL A N 1
ATOM 943 C CA . VAL A 1 115 ? 11.012 -3.253 -10.767 1.00 82.75 115 VAL A CA 1
ATOM 944 C C . VAL A 1 115 ? 11.172 -3.985 -12.099 1.00 82.75 115 VAL A C 1
ATOM 946 O O . VAL A 1 115 ? 12.110 -3.699 -12.835 1.00 82.75 115 VAL A O 1
ATOM 949 N N . GLY A 1 116 ? 10.252 -4.887 -12.449 1.00 83.50 116 GLY A N 1
ATOM 950 C CA . GLY A 1 116 ? 10.271 -5.588 -13.734 1.00 83.50 116 GLY A CA 1
ATOM 951 C C . GLY A 1 116 ? 10.134 -4.637 -14.925 1.00 83.50 116 GLY A C 1
ATOM 952 O O . GLY A 1 116 ? 10.876 -4.759 -15.896 1.00 83.50 116 GLY A O 1
ATOM 953 N N . ALA A 1 117 ? 9.244 -3.645 -14.831 1.00 86.00 117 ALA A N 1
ATOM 954 C CA . ALA A 1 117 ? 9.098 -2.617 -15.861 1.00 86.00 117 ALA A CA 1
ATOM 955 C C . ALA A 1 117 ? 10.380 -1.782 -16.025 1.00 86.00 117 ALA A C 1
ATOM 957 O O . ALA A 1 117 ? 10.811 -1.528 -17.149 1.00 86.00 117 ALA A O 1
ATOM 958 N N . VAL A 1 118 ? 11.025 -1.407 -14.916 1.00 85.06 118 VAL A N 1
ATOM 959 C CA . VAL A 1 118 ? 12.314 -0.697 -14.941 1.00 85.06 118 VAL A CA 1
ATOM 960 C C . VAL A 1 118 ? 13.416 -1.571 -15.540 1.00 85.06 118 VAL A C 1
ATOM 962 O O . VAL A 1 118 ? 14.179 -1.095 -16.374 1.00 85.06 118 VAL A O 1
ATOM 965 N N . ALA A 1 119 ? 13.486 -2.850 -15.170 1.00 78.81 119 ALA A N 1
ATOM 966 C CA . ALA A 1 119 ? 14.483 -3.775 -15.699 1.00 78.81 119 ALA A CA 1
ATOM 967 C C . ALA A 1 119 ? 14.365 -3.942 -17.224 1.00 78.81 119 ALA A C 1
ATOM 969 O O . ALA A 1 119 ? 15.380 -3.935 -17.916 1.00 78.81 119 ALA A O 1
ATOM 970 N N . MET A 1 120 ? 13.139 -4.024 -17.753 1.00 88.19 120 MET A N 1
ATOM 971 C CA . MET A 1 120 ? 12.895 -4.062 -19.199 1.00 88.19 120 MET A CA 1
ATOM 972 C C . MET A 1 120 ? 13.356 -2.772 -19.887 1.00 88.19 120 MET A C 1
ATOM 974 O O . MET A 1 120 ? 14.081 -2.843 -20.874 1.00 88.19 120 MET A O 1
ATOM 978 N N . ALA A 1 121 ? 13.026 -1.606 -19.324 1.00 87.56 121 ALA A N 1
ATOM 979 C CA . ALA A 1 121 ? 13.471 -0.322 -19.865 1.00 87.56 121 ALA A CA 1
ATOM 980 C C . ALA A 1 121 ? 15.005 -0.187 -19.869 1.00 87.56 121 ALA A C 1
ATOM 982 O O . ALA A 1 121 ? 15.586 0.298 -20.835 1.00 87.56 121 ALA A O 1
ATOM 983 N N . VAL A 1 122 ? 15.682 -0.653 -18.814 1.00 88.69 122 VAL A N 1
ATOM 984 C CA . VAL A 1 122 ? 17.153 -0.670 -18.747 1.00 88.69 122 VAL A CA 1
ATOM 985 C C . VAL A 1 122 ? 17.743 -1.624 -19.786 1.00 88.69 122 VAL A C 1
ATOM 987 O O . VAL A 1 122 ? 18.745 -1.292 -20.416 1.00 88.69 122 VAL A O 1
ATOM 990 N N . ALA A 1 123 ? 17.127 -2.788 -20.001 1.00 88.56 123 ALA A N 1
ATOM 991 C CA . ALA A 1 123 ? 17.562 -3.727 -21.031 1.00 88.56 123 ALA A CA 1
ATOM 992 C C . ALA A 1 123 ? 17.394 -3.156 -22.450 1.00 88.56 123 ALA A C 1
ATOM 994 O O . ALA A 1 123 ? 18.257 -3.380 -23.298 1.00 88.56 123 ALA A O 1
ATOM 995 N N . ASP A 1 124 ? 16.317 -2.408 -22.706 1.00 90.94 124 ASP A N 1
ATOM 996 C CA . ASP A 1 124 ? 16.112 -1.699 -23.973 1.00 90.94 124 ASP A CA 1
ATOM 997 C C . ASP A 1 124 ? 17.190 -0.622 -24.184 1.00 90.94 124 ASP A C 1
ATOM 999 O O . ASP A 1 124 ? 17.854 -0.625 -25.217 1.00 90.94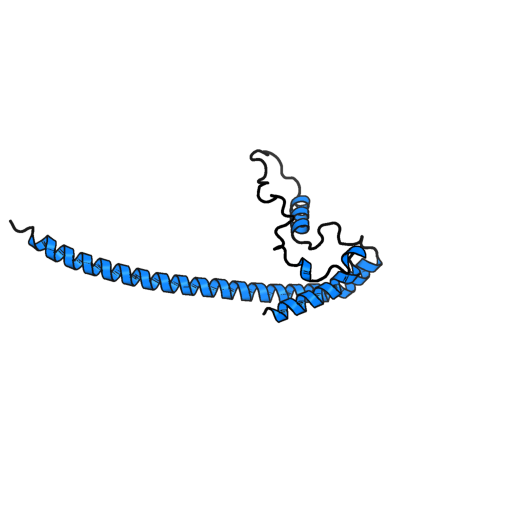 124 ASP A O 1
ATOM 1003 N N . ILE A 1 125 ? 17.468 0.205 -23.167 1.00 91.44 125 ILE A N 1
ATOM 1004 C CA . ILE A 1 125 ? 18.555 1.202 -23.208 1.00 91.44 125 ILE A CA 1
ATOM 1005 C C . ILE A 1 125 ? 19.912 0.534 -23.472 1.00 91.44 125 ILE A C 1
ATOM 1007 O O . ILE A 1 125 ? 20.722 1.055 -24.235 1.00 91.44 125 ILE A O 1
ATOM 1011 N N . GLY A 1 126 ? 20.171 -0.623 -22.856 1.00 87.94 126 GLY A N 1
ATOM 1012 C CA . GLY A 1 126 ? 21.394 -1.390 -23.086 1.00 87.94 126 GLY A CA 1
ATOM 1013 C C . GLY A 1 126 ? 21.563 -1.793 -24.553 1.00 87.94 126 GLY A C 1
ATOM 1014 O O . GLY A 1 126 ? 22.640 -1.599 -25.115 1.00 87.94 126 GLY A O 1
ATOM 1015 N N . ARG A 1 127 ? 20.488 -2.279 -25.187 1.00 90.38 127 ARG A N 1
ATOM 1016 C CA . ARG A 1 127 ? 20.482 -2.620 -26.619 1.00 90.38 127 ARG A CA 1
ATOM 1017 C C . ARG A 1 127 ? 20.694 -1.396 -27.507 1.00 90.38 127 ARG A C 1
ATOM 1019 O O . ARG A 1 127 ? 21.466 -1.463 -28.461 1.00 90.38 127 ARG A O 1
ATOM 1026 N N . ASP A 1 128 ? 20.066 -0.272 -27.177 1.00 91.44 128 ASP A N 1
ATOM 1027 C CA . ASP A 1 128 ? 20.231 0.970 -27.937 1.00 91.44 128 ASP A CA 1
ATOM 1028 C C . ASP A 1 128 ? 21.679 1.484 -27.870 1.00 91.44 128 ASP A C 1
ATOM 1030 O O . ASP A 1 128 ? 22.259 1.880 -28.883 1.00 91.44 128 ASP A O 1
ATOM 1034 N N . ILE A 1 129 ? 22.294 1.429 -26.685 1.00 90.75 129 ILE A N 1
ATOM 1035 C CA . ILE A 1 129 ? 23.695 1.813 -26.473 1.00 90.75 129 ILE A CA 1
ATOM 1036 C C . ILE A 1 129 ? 24.641 0.905 -27.267 1.00 90.75 129 ILE A C 1
ATOM 1038 O O . ILE A 1 129 ? 25.595 1.395 -27.873 1.00 90.75 129 ILE A O 1
ATOM 1042 N N . GLU A 1 130 ? 24.383 -0.402 -27.291 1.00 91.06 130 GLU A N 1
ATOM 1043 C CA . GLU A 1 130 ? 25.172 -1.354 -28.074 1.00 91.06 130 GLU A CA 1
ATOM 1044 C C . GLU A 1 130 ? 25.124 -1.017 -29.572 1.00 91.06 130 GLU A C 1
ATOM 1046 O O . GLU A 1 130 ? 26.173 -0.912 -30.210 1.00 91.06 130 GLU A O 1
ATOM 1051 N N . GLY A 1 131 ? 23.940 -0.692 -30.103 1.00 89.69 131 GLY A N 1
ATOM 1052 C CA . GLY A 1 131 ? 23.791 -0.211 -31.480 1.00 89.69 131 GLY A CA 1
ATOM 1053 C C . GLY A 1 131 ? 24.565 1.085 -31.758 1.00 89.69 131 GLY A C 1
ATOM 1054 O O . GLY A 1 131 ? 25.212 1.221 -32.799 1.00 89.69 131 GLY A O 1
ATOM 1055 N N . VAL A 1 132 ? 24.576 2.035 -30.815 1.00 90.50 132 VAL A N 1
ATOM 1056 C CA . VAL A 1 132 ? 25.389 3.260 -30.935 1.00 90.50 132 VAL A CA 1
ATOM 1057 C C . VAL A 1 132 ? 26.882 2.928 -30.972 1.00 90.50 132 VAL A C 1
ATOM 1059 O O . VAL A 1 132 ? 27.610 3.480 -31.802 1.00 90.50 132 VAL A O 1
ATOM 1062 N N . PHE A 1 133 ? 27.354 2.011 -30.126 1.00 92.31 133 PHE A N 1
ATOM 1063 C CA . PHE A 1 133 ? 28.755 1.593 -30.133 1.00 92.31 133 PHE A CA 1
ATOM 1064 C C . PHE A 1 133 ? 29.157 0.913 -31.444 1.00 92.31 133 PHE A C 1
ATOM 1066 O O . PHE A 1 133 ? 30.258 1.169 -31.938 1.00 92.31 133 PHE A O 1
ATOM 1073 N N . GLU A 1 134 ? 28.287 0.102 -32.044 1.00 92.00 134 GLU A N 1
ATOM 1074 C CA . GLU A 1 134 ? 28.540 -0.494 -33.360 1.00 92.00 134 GLU A CA 1
ATOM 1075 C C . GLU A 1 134 ? 28.696 0.571 -34.452 1.00 92.00 134 GLU A C 1
ATOM 1077 O O . GLU A 1 134 ? 29.649 0.523 -35.238 1.00 92.00 134 GLU A O 1
ATOM 1082 N N . VAL A 1 135 ? 27.821 1.581 -34.466 1.00 90.81 135 VAL A N 1
ATOM 1083 C CA . VAL A 1 135 ? 27.910 2.705 -35.410 1.00 90.81 135 VAL A CA 1
ATOM 1084 C C . VAL A 1 135 ? 29.206 3.488 -35.208 1.00 90.81 135 VAL A C 1
ATOM 1086 O O . VAL A 1 135 ? 29.913 3.763 -36.182 1.00 90.81 135 VAL A O 1
ATOM 1089 N N . VAL A 1 136 ? 29.565 3.806 -33.961 1.00 91.19 136 VAL A N 1
ATOM 1090 C CA . VAL A 1 136 ? 30.821 4.502 -33.636 1.00 91.19 136 VAL A CA 1
ATOM 1091 C C . VAL A 1 136 ? 32.025 3.689 -34.109 1.00 91.19 136 VAL A C 1
ATOM 1093 O O . VAL A 1 136 ? 32.920 4.239 -34.750 1.00 91.19 136 VAL A O 1
ATOM 1096 N N . ARG A 1 137 ? 32.028 2.372 -33.886 1.00 90.25 137 ARG A N 1
ATOM 1097 C CA . ARG A 1 137 ? 33.108 1.479 -34.329 1.00 90.25 137 ARG A CA 1
ATOM 1098 C C . ARG A 1 137 ? 33.212 1.418 -35.854 1.00 90.25 137 ARG A C 1
ATOM 1100 O O . ARG A 1 137 ? 34.313 1.410 -36.408 1.00 90.25 137 ARG A O 1
ATOM 1107 N N . ALA A 1 138 ? 32.080 1.416 -36.555 1.00 89.31 138 ALA A N 1
ATOM 1108 C CA . ALA A 1 138 ? 32.048 1.484 -38.012 1.00 89.31 138 ALA A CA 1
ATOM 1109 C C . ALA A 1 138 ? 32.589 2.830 -38.529 1.00 89.31 138 ALA A C 1
ATOM 1111 O O . ALA A 1 138 ? 33.364 2.858 -39.492 1.00 89.31 138 ALA A O 1
ATOM 1112 N N . MET A 1 139 ? 32.231 3.942 -37.878 1.00 89.75 139 MET A N 1
ATOM 1113 C CA . MET A 1 139 ? 32.780 5.266 -38.187 1.00 89.75 139 MET A CA 1
ATOM 1114 C C . MET A 1 139 ? 34.288 5.313 -37.940 1.00 89.75 139 MET A C 1
ATOM 1116 O O . MET A 1 139 ? 35.017 5.766 -38.820 1.00 89.75 139 MET A O 1
ATOM 1120 N N . GLU A 1 140 ? 34.770 4.781 -36.817 1.00 86.75 140 GLU A N 1
ATOM 1121 C CA . GLU A 1 140 ? 36.197 4.673 -36.506 1.00 86.75 140 GLU A CA 1
ATOM 1122 C C . GLU A 1 140 ? 36.939 3.861 -37.578 1.00 86.75 140 GLU A C 1
ATOM 1124 O O . GLU A 1 140 ? 37.962 4.303 -38.100 1.00 86.75 140 GLU A O 1
ATOM 1129 N N . GLY A 1 141 ? 36.395 2.714 -37.994 1.00 86.19 141 GLY A N 1
ATOM 1130 C CA . GLY A 1 141 ? 36.980 1.890 -39.055 1.00 86.19 141 GLY A CA 1
ATOM 1131 C C . GLY A 1 141 ? 37.054 2.597 -40.416 1.00 86.19 141 GLY A C 1
ATOM 1132 O O . GLY A 1 141 ? 37.988 2.363 -41.193 1.00 86.19 141 GLY A O 1
ATOM 1133 N N . ARG A 1 142 ? 36.099 3.487 -40.717 1.00 82.56 142 ARG A N 1
ATOM 1134 C CA . ARG A 1 142 ? 36.130 4.347 -41.914 1.00 82.56 142 ARG A CA 1
ATOM 1135 C C . ARG A 1 142 ? 37.152 5.472 -41.768 1.00 82.56 142 ARG A C 1
ATOM 1137 O O . ARG A 1 142 ? 37.945 5.679 -42.683 1.00 82.56 142 ARG A O 1
ATOM 1144 N N . LEU A 1 143 ? 37.180 6.149 -40.622 1.00 80.69 143 LEU A N 1
ATOM 1145 C CA . LEU A 1 143 ? 38.138 7.214 -40.312 1.00 80.69 143 LEU A CA 1
ATOM 1146 C C . LEU A 1 143 ? 39.578 6.700 -4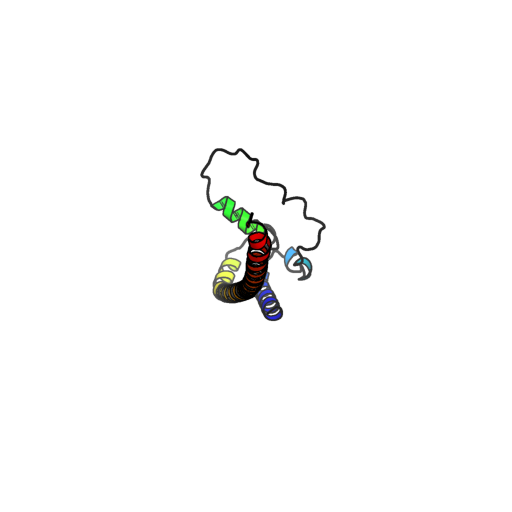0.356 1.00 80.69 143 LEU A C 1
ATOM 1148 O O . LEU A 1 143 ? 40.426 7.318 -40.989 1.00 80.69 143 LEU A O 1
ATOM 1152 N N . LYS A 1 144 ? 39.846 5.524 -39.787 1.00 77.06 144 LYS A N 1
ATOM 1153 C CA . LYS A 1 144 ? 41.165 4.882 -39.820 1.00 77.06 144 LYS A CA 1
ATOM 1154 C C . LYS A 1 144 ? 41.630 4.575 -41.246 1.00 77.06 144 LYS A C 1
ATOM 1156 O O . LYS A 1 144 ? 42.808 4.748 -41.545 1.00 77.06 144 LYS A O 1
ATOM 1161 N N . ARG A 1 145 ? 40.717 4.184 -42.144 1.00 71.38 145 ARG A N 1
ATOM 1162 C CA . ARG A 1 145 ? 41.016 4.012 -43.577 1.00 71.38 145 ARG A CA 1
ATOM 1163 C C . ARG A 1 145 ? 41.328 5.339 -44.268 1.00 71.38 145 ARG A C 1
ATOM 1165 O O . ARG A 1 145 ? 42.303 5.412 -44.999 1.00 71.38 145 ARG A O 1
ATOM 1172 N N . VAL A 1 146 ? 40.547 6.386 -44.012 1.00 67.81 146 VAL A N 1
ATOM 1173 C CA . VAL A 1 146 ? 40.747 7.711 -44.628 1.00 67.81 146 VAL A CA 1
ATOM 1174 C C . VAL A 1 146 ? 42.026 8.392 -44.120 1.00 67.81 146 VAL A C 1
ATOM 1176 O O . VAL A 1 146 ? 42.756 8.996 -44.900 1.00 67.81 146 VAL A O 1
ATOM 1179 N N . VAL A 1 147 ? 42.345 8.261 -42.831 1.00 60.50 147 VAL A N 1
ATOM 1180 C CA . VAL A 1 147 ? 43.564 8.825 -42.225 1.00 60.50 147 VAL A CA 1
ATOM 1181 C C . VAL A 1 147 ? 44.803 7.980 -42.555 1.00 60.50 147 VAL A C 1
ATOM 1183 O O . VAL A 1 147 ? 45.889 8.534 -42.712 1.00 60.50 147 VAL A O 1
ATOM 1186 N N . GLY A 1 148 ? 44.654 6.664 -42.747 1.00 54.38 148 GLY A N 1
ATOM 1187 C CA . GLY A 1 148 ? 45.725 5.776 -43.219 1.00 54.38 148 GLY A CA 1
ATOM 1188 C C . GLY A 1 148 ? 46.229 6.096 -44.632 1.00 54.38 148 GLY A C 1
ATOM 1189 O O . GLY A 1 148 ? 47.384 5.823 -44.933 1.00 54.38 148 GLY A O 1
ATOM 1190 N N . VAL A 1 149 ? 45.413 6.750 -45.468 1.00 53.34 149 VAL A N 1
ATOM 1191 C CA . VAL A 1 149 ? 45.817 7.225 -46.807 1.00 53.34 149 VAL A CA 1
ATOM 1192 C C . VAL A 1 149 ? 46.710 8.478 -46.738 1.00 53.34 149 VAL A C 1
ATOM 1194 O O . VAL A 1 149 ? 47.409 8.777 -47.696 1.00 53.34 149 VAL A O 1
ATOM 1197 N N . ARG A 1 150 ? 46.761 9.195 -45.604 1.00 52.97 150 ARG A N 1
ATOM 1198 C CA . ARG A 1 150 ? 47.601 10.400 -45.419 1.00 52.97 150 ARG A CA 1
ATOM 1199 C C . ARG A 1 150 ? 48.963 10.149 -44.756 1.00 52.97 150 ARG A C 1
ATOM 1201 O O . ARG A 1 150 ? 49.656 11.109 -44.442 1.00 52.97 150 ARG A O 1
ATOM 1208 N N . ARG A 1 151 ? 49.359 8.891 -44.529 1.00 54.12 151 ARG A N 1
ATOM 1209 C CA . ARG A 1 151 ? 50.702 8.522 -44.032 1.00 54.12 151 ARG A CA 1
ATOM 1210 C C . ARG A 1 151 ? 51.461 7.657 -45.038 1.00 54.12 151 ARG A C 1
ATOM 1212 O O . ARG A 1 151 ? 51.971 6.598 -44.689 1.00 54.12 151 ARG A O 1
ATOM 1219 N N . VAL A 1 152 ? 51.504 8.108 -46.286 1.00 52.34 152 VAL A N 1
ATOM 1220 C CA . VAL A 1 152 ? 52.508 7.679 -47.261 1.00 52.34 152 VAL A CA 1
ATOM 1221 C C . VAL A 1 152 ? 53.027 8.946 -47.926 1.00 52.34 152 VAL A C 1
ATOM 1223 O O . VAL A 1 152 ? 52.446 9.406 -48.900 1.00 52.34 152 VAL A O 1
ATOM 1226 N N . GLU A 1 153 ? 54.005 9.562 -47.266 1.00 38.66 153 GLU A N 1
ATOM 1227 C CA . GLU A 1 153 ? 55.220 10.200 -47.802 1.00 38.66 153 GLU A CA 1
ATOM 1228 C C . GLU A 1 153 ? 56.037 10.763 -46.631 1.00 38.66 153 GLU A C 1
ATOM 1230 O O . GLU A 1 153 ? 55.445 11.451 -45.765 1.00 38.66 153 GLU A O 1
#

Radius of gyration: 28.8 Å; chains: 1; bounding box: 72×36×77 Å